Protein AF-A0A367AYN7-F1 (afdb_monomer)

Foldseek 3Di:
DVPLVVLLVLCVVQLVVLLVLLVVQLPVDPPDDVPDPVVVVVNVVVSVVSVVLSVLLVVLSVVLNVQSVCCVPVVDDRDPVSVVSSVVSNVSSVVSCVVRVPPPPPPPPPPPDPDDD

Solvent-accessible surface area (backbone atoms only — not comparable to full-atom values): 6838 Å² total; per-residue (Å²): 114,70,66,46,51,50,53,45,49,47,40,61,70,45,38,49,55,22,48,55,51,34,61,67,41,65,78,65,78,83,82,85,61,95,83,48,78,77,55,55,60,58,49,51,54,52,48,52,54,51,51,52,51,49,50,49,39,52,53,42,43,49,52,40,43,53,54,32,48,46,29,73,76,69,71,49,87,77,60,74,64,48,59,56,45,44,53,50,29,52,53,47,25,48,50,36,40,62,71,52,58,63,71,77,73,69,73,74,75,72,75,78,73,77,81,82,127

Mean predicted aligned error: 9.64 Å

Seque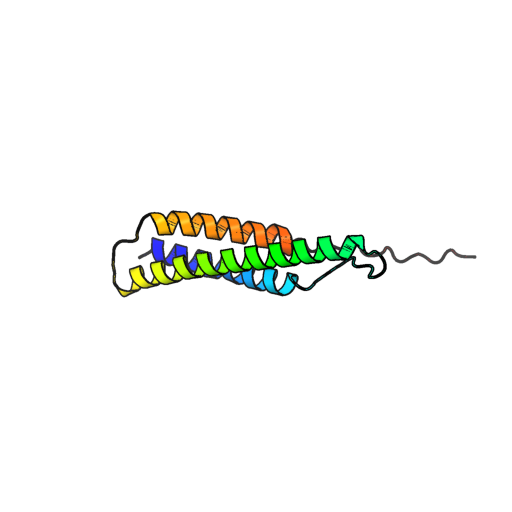nce (117 aa):
MLVPSLLVAGVVLLAIPAFVLGARGLFRHRGYSAAEPGDRASVVVIVVLRILLLLLLFVVSAVVLVSSIGVLVVDVEMHGMVYVLFALDLLVAALVLLTFGRRDRRPARRRASPARR

pLDDT: mean 80.35, std 14.22, range [48.72, 96.56]

Structure (mmCIF, N/CA/C/O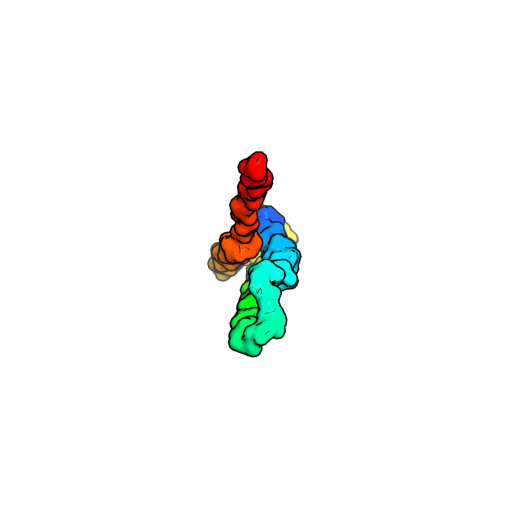 backbone):
data_AF-A0A367AYN7-F1
#
_entry.id   AF-A0A367AYN7-F1
#
loop_
_atom_site.group_PDB
_atom_site.id
_atom_site.type_symbol
_atom_site.label_atom_id
_atom_site.label_alt_id
_atom_site.label_comp_id
_atom_site.label_asym_id
_atom_site.label_entity_id
_atom_site.label_seq_id
_atom_site.pdbx_PDB_ins_code
_atom_site.Cartn_x
_atom_site.Cartn_y
_atom_site.Cartn_z
_atom_site.occupancy
_atom_site.B_iso_or_equiv
_atom_site.auth_seq_id
_atom_site.auth_comp_id
_atom_site.auth_asym_id
_atom_site.auth_atom_id
_atom_site.pdbx_PDB_model_num
ATOM 1 N N . MET A 1 1 ? -15.409 0.497 17.678 1.00 70.62 1 MET A N 1
ATOM 2 C CA . MET A 1 1 ? -15.624 -0.480 16.584 1.00 70.62 1 MET A CA 1
ATOM 3 C C . MET A 1 1 ? -15.533 0.126 15.181 1.00 70.62 1 MET A C 1
ATOM 5 O O . MET A 1 1 ? -14.662 -0.299 14.441 1.00 70.62 1 MET A O 1
ATOM 9 N N . LEU A 1 2 ? -16.343 1.131 14.806 1.00 85.44 2 LEU A N 1
ATOM 10 C CA . LEU A 1 2 ? -16.363 1.676 13.428 1.00 85.44 2 LEU A CA 1
ATOM 11 C C . LEU A 1 2 ? -14.999 2.154 12.900 1.00 85.44 2 LEU A C 1
ATOM 13 O O . LEU A 1 2 ? -14.627 1.833 11.777 1.00 85.44 2 LEU A O 1
ATOM 17 N N . VAL A 1 3 ? -14.250 2.912 13.705 1.00 86.62 3 VAL A N 1
ATOM 18 C CA . VAL A 1 3 ? -12.982 3.516 13.270 1.00 86.62 3 VAL A CA 1
ATOM 19 C C . VAL A 1 3 ? -11.912 2.458 12.941 1.00 86.62 3 VAL A C 1
ATOM 21 O O . VAL A 1 3 ? -11.441 2.463 11.805 1.00 86.62 3 VAL A O 1
ATOM 24 N N . PRO A 1 4 ? -11.575 1.495 13.825 1.00 83.44 4 PRO A N 1
ATOM 25 C CA . PRO A 1 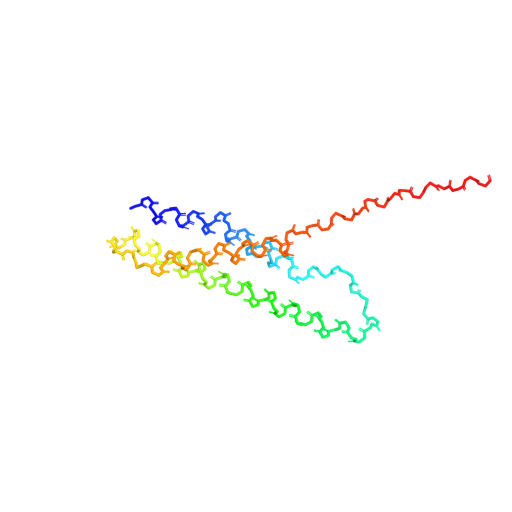4 ? -10.665 0.399 13.476 1.00 83.44 4 PRO A CA 1
ATOM 26 C C . PRO A 1 4 ? -11.103 -0.398 12.238 1.00 83.44 4 PRO A C 1
ATOM 28 O O . PRO A 1 4 ? -10.266 -0.750 11.411 1.00 83.44 4 PRO A O 1
ATOM 31 N N . SER A 1 5 ? -12.409 -0.635 12.058 1.00 87.31 5 SER A N 1
ATOM 32 C CA . SER A 1 5 ? -12.931 -1.314 10.863 1.00 87.31 5 SER A CA 1
ATOM 33 C C . SER A 1 5 ? -12.681 -0.520 9.576 1.00 87.31 5 SER A C 1
ATOM 35 O O . SER A 1 5 ? -12.349 -1.113 8.551 1.00 87.31 5 SER A O 1
ATOM 37 N N . LEU A 1 6 ? -12.794 0.813 9.620 1.00 90.56 6 LEU A N 1
ATOM 38 C CA . LEU A 1 6 ? -12.475 1.683 8.483 1.00 90.56 6 LEU A CA 1
ATOM 39 C C . LEU A 1 6 ? -10.980 1.680 8.153 1.00 90.56 6 LEU A C 1
ATOM 41 O O . LEU A 1 6 ? -10.629 1.665 6.975 1.00 90.56 6 LEU A O 1
ATOM 45 N N . LEU A 1 7 ? -10.106 1.652 9.164 1.00 90.25 7 LEU A N 1
ATOM 46 C CA . LEU A 1 7 ? -8.657 1.550 8.953 1.00 90.25 7 LEU A CA 1
ATOM 47 C C . LEU A 1 7 ? -8.303 0.235 8.249 1.00 90.25 7 LEU A C 1
ATOM 49 O O . LEU A 1 7 ? -7.611 0.243 7.231 1.00 90.25 7 LEU A O 1
ATOM 53 N N . VAL A 1 8 ? -8.855 -0.884 8.731 1.00 89.69 8 VAL A N 1
ATOM 54 C CA . VAL A 1 8 ? -8.703 -2.201 8.090 1.00 89.69 8 VAL A CA 1
ATOM 55 C C . VAL A 1 8 ? -9.210 -2.160 6.648 1.00 89.69 8 VAL A C 1
ATOM 57 O O . VAL A 1 8 ? -8.499 -2.584 5.737 1.00 89.69 8 VAL A O 1
ATOM 60 N N . ALA A 1 9 ? -10.408 -1.614 6.418 1.00 91.75 9 ALA A N 1
ATOM 61 C CA . ALA A 1 9 ? -10.971 -1.494 5.076 1.00 91.75 9 ALA A CA 1
ATOM 62 C C . ALA A 1 9 ? -10.084 -0.644 4.153 1.00 91.75 9 ALA A C 1
ATOM 64 O O . ALA A 1 9 ? -9.862 -1.028 3.008 1.00 91.75 9 ALA A O 1
ATOM 65 N N . GLY A 1 10 ? -9.528 0.465 4.646 1.00 89.25 10 GLY A N 1
ATOM 66 C CA . GLY A 1 10 ? -8.599 1.307 3.894 1.00 89.25 10 GLY A CA 1
ATOM 67 C C . GLY A 1 10 ? -7.352 0.544 3.448 1.00 89.25 10 GLY A C 1
ATOM 68 O O . GLY A 1 10 ? -7.026 0.550 2.261 1.00 89.25 10 GLY A O 1
ATOM 69 N N . VAL A 1 11 ? -6.705 -0.186 4.360 1.00 89.31 11 VAL A N 1
ATOM 70 C CA . VAL A 1 11 ? -5.526 -1.010 4.034 1.00 89.31 11 VAL A CA 1
ATOM 71 C C . VAL A 1 11 ? -5.889 -2.098 3.017 1.00 89.31 11 VAL A C 1
ATOM 73 O O . VAL A 1 11 ? -5.212 -2.264 2.000 1.00 89.31 11 VAL A O 1
ATOM 76 N N . VAL A 1 12 ? -6.993 -2.816 3.240 1.00 91.06 12 VAL A N 1
ATOM 77 C CA . VAL A 1 12 ? -7.410 -3.929 2.373 1.00 91.06 12 VAL A CA 1
ATOM 78 C C . VAL A 1 12 ? -7.807 -3.457 0.973 1.00 91.06 12 VAL A C 1
ATOM 80 O O . VAL A 1 12 ? -7.471 -4.115 -0.011 1.00 91.06 12 VAL A O 1
ATOM 83 N N . LEU A 1 13 ? -8.506 -2.326 0.860 1.00 91.88 13 LEU A N 1
ATOM 84 C CA . LEU A 1 13 ? -9.030 -1.827 -0.414 1.00 91.88 13 LEU A CA 1
ATOM 85 C C . LEU A 1 13 ? -8.033 -0.963 -1.194 1.00 91.88 13 LEU A C 1
ATOM 87 O O . LEU A 1 13 ? -8.162 -0.865 -2.414 1.00 91.88 13 LEU A O 1
ATOM 91 N N . LEU A 1 14 ? -7.057 -0.335 -0.533 1.00 88.38 14 LEU A N 1
ATOM 92 C CA . LEU A 1 14 ? -6.102 0.573 -1.184 1.00 88.38 14 LEU A CA 1
ATOM 93 C C . LEU A 1 14 ? -4.677 0.030 -1.147 1.00 88.38 14 LEU A C 1
ATOM 95 O O . LEU A 1 14 ? -4.068 -0.149 -2.206 1.00 88.38 14 LEU A O 1
ATOM 99 N N . ALA A 1 15 ? -4.151 -0.262 0.041 1.00 86.38 15 ALA A N 1
ATOM 100 C CA . ALA A 1 15 ? -2.748 -0.626 0.201 1.00 86.38 15 ALA A CA 1
ATOM 101 C C . ALA A 1 15 ? -2.428 -2.001 -0.402 1.00 86.38 15 ALA A C 1
ATOM 103 O O . ALA A 1 15 ? -1.449 -2.128 -1.141 1.00 86.38 15 ALA A O 1
ATOM 104 N N . ILE A 1 16 ? -3.286 -3.010 -0.196 1.00 87.81 16 ILE A N 1
ATOM 105 C CA . ILE A 1 16 ? -3.077 -4.345 -0.783 1.00 87.81 16 ILE A CA 1
ATOM 106 C C . ILE A 1 16 ? -3.092 -4.288 -2.325 1.00 87.81 16 ILE A C 1
ATOM 108 O O . ILE A 1 16 ? -2.130 -4.760 -2.943 1.00 87.81 16 ILE A O 1
ATOM 112 N N . PRO A 1 17 ? -4.099 -3.690 -2.998 1.00 87.81 17 PRO A N 1
ATOM 113 C CA . PRO A 1 17 ? -4.069 -3.550 -4.452 1.00 87.81 17 PRO A CA 1
ATOM 114 C C . PRO A 1 17 ? -2.880 -2.730 -4.954 1.00 87.81 17 PRO A C 1
ATOM 116 O O . PRO A 1 17 ? -2.280 -3.104 -5.966 1.00 87.81 17 PRO A O 1
ATOM 119 N N . ALA A 1 18 ? -2.509 -1.652 -4.255 1.00 87.31 18 ALA A N 1
ATOM 120 C CA . ALA A 1 18 ? -1.332 -0.855 -4.591 1.00 87.31 18 ALA A CA 1
ATOM 121 C C . ALA A 1 18 ? -0.055 -1.704 -4.545 1.00 87.31 18 ALA A C 1
ATOM 123 O O . ALA A 1 18 ? 0.709 -1.710 -5.512 1.00 87.31 18 ALA A O 1
ATOM 124 N N . PHE A 1 19 ? 0.132 -2.490 -3.484 1.0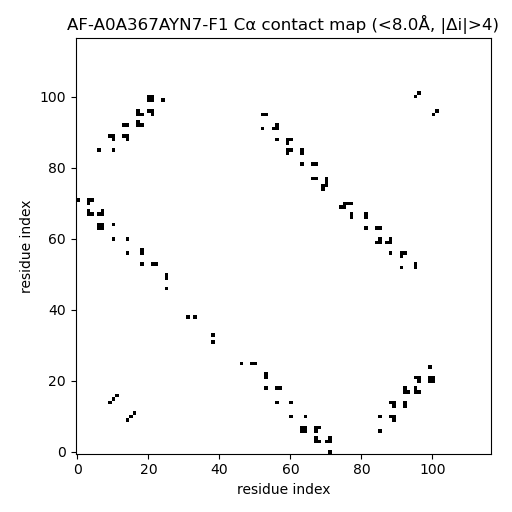0 85.50 19 PHE A N 1
ATOM 125 C CA . PHE A 1 19 ? 1.269 -3.392 -3.334 1.00 85.50 19 PHE A CA 1
ATOM 126 C C . PHE A 1 19 ? 1.320 -4.440 -4.455 1.00 85.50 19 PHE A C 1
ATOM 128 O O . PHE A 1 19 ? 2.353 -4.600 -5.106 1.00 85.50 19 PHE A O 1
ATOM 135 N N . VAL A 1 20 ? 0.195 -5.099 -4.760 1.00 87.75 20 VAL A N 1
ATOM 136 C CA . VAL A 1 20 ? 0.116 -6.104 -5.838 1.00 87.75 20 VAL A CA 1
ATOM 137 C C . VAL A 1 20 ? 0.426 -5.488 -7.208 1.00 87.75 20 VAL A C 1
ATOM 139 O O . VAL A 1 20 ? 1.156 -6.082 -8.011 1.00 87.75 20 VAL A O 1
ATOM 142 N N . LEU A 1 21 ? -0.114 -4.301 -7.500 1.00 85.38 21 LEU A N 1
ATOM 143 C CA . LEU A 1 21 ? 0.141 -3.593 -8.757 1.00 85.38 21 LEU A CA 1
ATOM 144 C C . LEU A 1 21 ? 1.596 -3.127 -8.865 1.00 85.38 21 LEU A C 1
ATOM 146 O O . LEU A 1 21 ? 2.207 -3.304 -9.923 1.00 85.38 21 LEU A O 1
ATOM 150 N N . GLY A 1 22 ? 2.159 -2.585 -7.787 1.00 83.88 22 GLY A N 1
ATOM 151 C CA . GLY A 1 22 ? 3.550 -2.150 -7.729 1.00 83.88 22 GLY A CA 1
ATOM 152 C C . GLY A 1 22 ? 4.534 -3.313 -7.869 1.00 83.88 22 GLY A C 1
ATOM 153 O O . GLY A 1 22 ? 5.439 -3.247 -8.702 1.00 83.88 22 GLY A O 1
ATOM 154 N N . ALA A 1 23 ? 4.296 -4.431 -7.178 1.00 84.44 23 ALA A N 1
ATOM 155 C CA . ALA A 1 23 ? 5.107 -5.645 -7.295 1.00 84.44 23 ALA A CA 1
ATOM 156 C C . ALA A 1 23 ? 5.078 -6.220 -8.724 1.00 84.44 23 ALA A C 1
ATOM 158 O O . ALA A 1 23 ? 6.117 -6.558 -9.293 1.00 84.44 23 ALA A O 1
ATOM 159 N N . ARG A 1 24 ? 3.901 -6.251 -9.368 1.00 82.75 24 ARG A N 1
ATOM 160 C CA . ARG A 1 24 ? 3.767 -6.655 -10.783 1.00 82.75 24 ARG A CA 1
ATOM 161 C C . ARG A 1 24 ? 4.432 -5.678 -11.758 1.00 82.75 24 ARG A C 1
ATOM 163 O O . ARG A 1 24 ? 4.821 -6.079 -12.858 1.00 82.75 24 ARG A O 1
ATOM 170 N N . GLY A 1 25 ? 4.513 -4.400 -11.397 1.00 74.62 25 GLY A N 1
ATOM 171 C CA . GLY A 1 25 ? 5.161 -3.348 -12.178 1.00 74.62 25 GLY A CA 1
ATOM 172 C C . GLY A 1 25 ? 6.680 -3.292 -12.004 1.00 74.62 25 GLY A C 1
ATOM 173 O O . GLY A 1 25 ? 7.353 -2.702 -12.849 1.00 74.62 25 GLY A O 1
ATOM 174 N N . LEU A 1 26 ? 7.224 -3.933 -10.963 1.00 74.62 26 LEU A N 1
ATOM 175 C CA . LEU A 1 26 ? 8.639 -3.866 -10.598 1.00 74.62 26 LEU A CA 1
ATOM 176 C C . LEU A 1 26 ? 9.565 -4.335 -11.728 1.00 74.62 26 LEU A C 1
ATOM 178 O O . LEU A 1 26 ? 10.541 -3.662 -12.043 1.00 74.62 26 LEU A O 1
ATOM 182 N N . PHE A 1 27 ? 9.211 -5.436 -12.392 1.00 66.44 27 PHE A N 1
ATOM 183 C CA . PHE A 1 27 ? 10.018 -6.029 -13.465 1.00 66.44 27 PHE A CA 1
ATOM 184 C C . PHE A 1 27 ? 9.646 -5.539 -14.866 1.00 66.44 27 PHE A C 1
ATOM 186 O O . PHE A 1 27 ? 10.324 -5.871 -15.839 1.00 66.44 27 PHE A O 1
ATOM 193 N N . ARG A 1 28 ? 8.586 -4.735 -15.005 1.00 64.44 28 ARG A N 1
ATOM 194 C CA . ARG A 1 28 ? 8.072 -4.310 -16.310 1.00 64.44 28 ARG A CA 1
ATOM 195 C C . ARG A 1 28 ? 8.886 -3.117 -16.835 1.00 64.44 28 ARG A C 1
ATOM 197 O O . ARG A 1 28 ? 8.439 -1.975 -16.804 1.00 64.44 28 ARG A O 1
ATOM 204 N N . HIS A 1 29 ? 10.095 -3.395 -17.314 1.00 59.72 29 HIS A N 1
ATOM 205 C CA . HIS A 1 29 ? 11.011 -2.406 -17.883 1.00 59.72 29 HIS A CA 1
ATOM 206 C C . HIS A 1 29 ? 10.636 -2.140 -19.349 1.00 59.72 29 HIS A C 1
ATOM 208 O O . HIS A 1 29 ? 10.883 -2.962 -20.230 1.00 59.72 29 HIS A O 1
ATOM 214 N N . ARG A 1 30 ? 9.980 -1.005 -19.624 1.00 54.91 30 ARG A N 1
ATOM 215 C CA . ARG A 1 30 ? 9.707 -0.523 -20.990 1.00 54.91 30 ARG A CA 1
ATOM 216 C C . ARG A 1 30 ? 10.753 0.529 -21.359 1.00 54.91 30 ARG A C 1
ATOM 218 O O . ARG A 1 30 ? 10.769 1.578 -20.735 1.00 54.91 30 ARG A O 1
ATOM 225 N N . GLY A 1 31 ? 11.561 0.254 -22.386 1.00 52.62 31 GLY A N 1
ATOM 226 C CA . GLY A 1 31 ? 12.495 1.223 -22.986 1.00 52.62 31 GLY A CA 1
ATOM 227 C C . GLY A 1 31 ? 13.979 0.852 -22.925 1.00 52.62 31 GLY A C 1
ATOM 228 O O . GLY A 1 31 ? 14.770 1.535 -23.556 1.00 52.62 31 GLY A O 1
ATOM 229 N N . TYR A 1 32 ? 14.346 -0.232 -22.233 1.00 52.09 32 TYR A N 1
ATOM 230 C CA . TYR A 1 32 ? 15.739 -0.661 -22.091 1.00 52.09 32 TYR A CA 1
ATOM 231 C C . TYR A 1 32 ? 16.356 -1.043 -23.442 1.00 52.09 32 TYR A C 1
ATOM 233 O O . TYR A 1 32 ? 15.903 -1.991 -24.091 1.00 52.09 32 TYR A O 1
ATOM 241 N N . SER A 1 33 ? 17.404 -0.325 -23.839 1.00 48.72 33 SER A N 1
ATOM 242 C CA . SER A 1 33 ? 18.330 -0.752 -24.881 1.00 48.72 33 SER A CA 1
ATOM 243 C C . SER A 1 33 ? 19.607 -1.194 -24.176 1.00 48.72 33 SER A C 1
ATOM 245 O O . SER A 1 33 ? 20.340 -0.376 -23.633 1.00 48.72 33 SER A O 1
ATOM 247 N N . ALA A 1 34 ? 19.889 -2.498 -24.166 1.00 53.12 34 ALA A N 1
ATOM 248 C CA . ALA A 1 34 ? 21.045 -3.089 -23.475 1.00 53.12 34 ALA A CA 1
ATOM 249 C C . ALA A 1 34 ? 22.424 -2.586 -23.972 1.00 53.12 34 ALA A C 1
ATOM 251 O O . ALA A 1 34 ? 23.458 -3.025 -23.463 1.00 53.12 34 ALA A O 1
ATOM 252 N N . ALA A 1 35 ? 22.429 -1.703 -24.975 1.00 55.56 35 ALA A N 1
ATOM 253 C CA . ALA A 1 35 ? 23.593 -1.172 -25.664 1.00 55.56 35 ALA A CA 1
ATOM 254 C C . ALA A 1 35 ? 24.272 0.014 -24.950 1.00 55.56 35 ALA A C 1
ATOM 256 O O . ALA A 1 35 ? 25.444 0.255 -25.218 1.00 55.56 35 ALA A O 1
ATOM 257 N N . GLU A 1 36 ? 23.602 0.727 -24.032 1.00 57.50 36 GLU A N 1
ATOM 258 C CA . GLU A 1 36 ? 24.173 1.910 -23.361 1.00 57.50 36 GLU A CA 1
ATOM 259 C C . GLU A 1 36 ? 24.579 1.623 -21.896 1.00 57.50 36 GLU A C 1
ATOM 261 O O . GLU A 1 36 ? 23.727 1.347 -21.047 1.00 57.50 36 GLU A O 1
ATOM 266 N N . PRO A 1 37 ? 25.882 1.693 -21.545 1.00 56.59 37 PRO A N 1
ATOM 267 C CA . PRO A 1 37 ? 26.378 1.405 -20.193 1.00 56.59 37 PRO A CA 1
ATOM 268 C C . PRO A 1 37 ? 25.816 2.328 -19.101 1.00 56.59 37 PRO A C 1
ATOM 270 O O . PRO A 1 37 ? 25.605 1.879 -17.974 1.00 56.59 37 PRO A O 1
ATOM 273 N N . GLY A 1 38 ? 25.534 3.594 -19.437 1.00 59.34 38 GLY A N 1
ATOM 274 C CA . GLY A 1 38 ? 24.955 4.581 -18.514 1.00 59.34 38 GLY A CA 1
ATOM 275 C C . GLY A 1 38 ? 23.530 4.249 -18.058 1.00 59.34 38 GLY A C 1
ATOM 276 O O . GLY A 1 38 ? 23.091 4.718 -17.010 1.00 59.34 38 GLY A O 1
ATOM 277 N N . ASP A 1 39 ? 22.826 3.381 -18.787 1.00 66.31 39 ASP A N 1
ATOM 278 C CA . ASP A 1 39 ? 21.432 3.034 -18.504 1.00 66.31 39 ASP A CA 1
ATOM 279 C C . ASP A 1 39 ? 21.312 1.988 -17.372 1.00 66.31 39 ASP A C 1
ATOM 281 O O . ASP A 1 39 ? 20.305 1.905 -16.669 1.00 66.31 39 ASP A O 1
ATOM 285 N N . ARG A 1 40 ? 22.378 1.213 -17.104 1.00 71.75 40 ARG A N 1
ATOM 286 C CA . ARG A 1 40 ? 22.360 0.135 -16.091 1.00 71.75 40 ARG A CA 1
ATOM 287 C C . ARG A 1 40 ? 22.277 0.659 -14.658 1.00 71.75 40 ARG A C 1
ATOM 289 O O . ARG A 1 40 ? 21.503 0.126 -13.867 1.00 71.75 40 ARG A O 1
ATOM 296 N N . ALA A 1 41 ? 23.054 1.691 -14.325 1.00 78.69 41 ALA A N 1
ATOM 297 C CA . ALA A 1 41 ? 23.051 2.279 -12.984 1.00 78.69 41 ALA A CA 1
ATOM 298 C C . ALA A 1 41 ? 21.690 2.918 -12.667 1.00 78.69 41 ALA A C 1
ATOM 300 O O . ALA A 1 41 ? 21.123 2.669 -11.605 1.00 78.69 41 ALA A O 1
ATOM 301 N N . SER A 1 42 ? 21.124 3.652 -13.627 1.00 73.69 42 SER A N 1
ATOM 302 C CA . SER A 1 42 ? 19.789 4.250 -13.531 1.00 73.69 42 SER A CA 1
ATOM 303 C C . SER A 1 42 ? 18.709 3.198 -13.276 1.00 73.69 42 SER A C 1
ATOM 305 O O . SER A 1 42 ? 17.865 3.375 -12.396 1.00 73.69 42 SER A O 1
ATOM 307 N N . VAL A 1 43 ? 18.767 2.062 -13.978 1.00 76.88 43 VAL A N 1
ATOM 308 C CA . VAL A 1 43 ? 17.841 0.942 -13.757 1.00 76.88 43 VAL A CA 1
ATOM 309 C C . VAL A 1 43 ? 17.984 0.364 -12.352 1.00 76.88 43 VAL A C 1
ATOM 311 O O . VAL A 1 43 ? 16.973 0.197 -11.670 1.00 76.88 43 VAL A O 1
ATOM 314 N N . VAL A 1 44 ? 19.210 0.097 -11.888 1.00 83.38 44 VAL A N 1
ATOM 315 C CA . VAL A 1 44 ? 19.438 -0.425 -10.530 1.00 83.38 44 VAL A CA 1
ATOM 316 C C . VAL A 1 44 ? 18.872 0.534 -9.487 1.00 83.38 44 VAL A C 1
ATOM 318 O O . VAL A 1 44 ? 18.122 0.101 -8.617 1.00 83.38 44 VAL A O 1
ATOM 321 N N . VAL A 1 45 ? 19.149 1.834 -9.608 1.00 84.25 45 VAL A N 1
ATOM 322 C CA . VAL A 1 45 ? 18.632 2.853 -8.681 1.00 84.25 45 VAL A CA 1
ATOM 323 C C . VAL A 1 45 ? 17.102 2.869 -8.675 1.00 84.25 45 VAL A C 1
ATOM 325 O O . VAL A 1 45 ? 16.497 2.853 -7.603 1.00 84.25 45 VAL A O 1
ATOM 328 N N . ILE A 1 46 ? 16.459 2.834 -9.846 1.00 82.94 46 ILE A N 1
ATOM 329 C CA . ILE A 1 46 ? 14.992 2.817 -9.950 1.00 82.94 46 ILE A CA 1
ATOM 330 C C . ILE A 1 46 ? 14.409 1.551 -9.318 1.00 82.94 46 ILE A C 1
ATOM 332 O O . ILE A 1 46 ? 13.424 1.632 -8.582 1.00 82.94 46 ILE A O 1
ATOM 336 N N . VAL A 1 47 ? 14.987 0.381 -9.591 1.00 84.62 47 VAL A N 1
ATOM 337 C CA . VAL A 1 47 ? 14.507 -0.895 -9.044 1.00 84.62 47 VAL A CA 1
ATOM 338 C C . VAL A 1 47 ? 14.682 -0.933 -7.531 1.00 84.62 47 VAL A C 1
ATOM 340 O O . VAL A 1 47 ? 13.733 -1.276 -6.829 1.00 84.62 47 VAL A O 1
ATOM 343 N N . VAL A 1 48 ? 15.846 -0.528 -7.020 1.00 88.38 48 VAL A N 1
ATOM 344 C CA . VAL A 1 48 ? 16.120 -0.466 -5.578 1.00 88.38 48 VAL A CA 1
ATOM 345 C C . VAL A 1 48 ? 15.150 0.489 -4.890 1.00 88.38 48 VAL A C 1
ATOM 347 O O . VAL A 1 48 ? 14.523 0.104 -3.905 1.00 88.38 48 VAL A O 1
ATOM 350 N N . LEU A 1 49 ? 14.948 1.693 -5.434 1.00 87.06 49 LEU A N 1
ATOM 351 C CA . LEU A 1 49 ? 14.009 2.665 -4.870 1.00 87.06 49 LEU A CA 1
ATOM 352 C C . LEU A 1 49 ? 12.571 2.129 -4.865 1.00 87.06 49 LEU A C 1
ATOM 354 O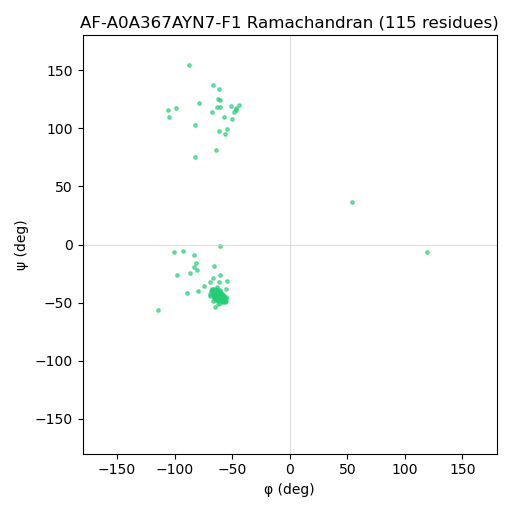 O . LEU A 1 49 ? 11.846 2.295 -3.887 1.00 87.06 49 LEU A O 1
ATOM 358 N N . ARG A 1 50 ? 12.161 1.438 -5.934 1.00 88.62 50 ARG A N 1
ATOM 359 C CA . ARG A 1 50 ? 10.844 0.792 -6.033 1.00 88.62 50 ARG A CA 1
ATOM 360 C C . ARG A 1 50 ? 10.669 -0.340 -5.023 1.00 88.62 50 ARG A C 1
ATOM 362 O O . ARG A 1 50 ? 9.603 -0.432 -4.422 1.00 88.62 50 ARG A O 1
ATOM 369 N N . ILE A 1 51 ? 11.687 -1.179 -4.829 1.00 90.25 51 ILE A N 1
ATOM 370 C CA . ILE A 1 51 ? 11.678 -2.234 -3.803 1.00 90.25 51 ILE A CA 1
ATOM 371 C C . ILE A 1 51 ? 11.549 -1.603 -2.421 1.00 90.25 51 ILE A C 1
ATOM 373 O O . ILE A 1 51 ? 10.695 -2.023 -1.646 1.00 90.25 51 ILE A O 1
ATOM 377 N N . LEU A 1 52 ? 12.351 -0.576 -2.132 1.00 92.94 52 LEU A N 1
ATOM 378 C CA . LEU A 1 52 ? 12.333 0.112 -0.845 1.00 92.94 52 LEU A CA 1
ATOM 379 C C . LEU A 1 52 ? 10.957 0.726 -0.558 1.00 92.94 52 LEU A C 1
ATOM 381 O O . LEU A 1 52 ? 10.441 0.588 0.547 1.00 92.94 52 LEU A O 1
ATOM 385 N N . LEU A 1 53 ? 10.332 1.338 -1.567 1.00 91.00 53 LEU A N 1
ATOM 386 C CA . LEU A 1 53 ? 8.987 1.899 -1.458 1.00 91.00 53 LEU A CA 1
ATOM 387 C C . LEU A 1 53 ? 7.930 0.822 -1.162 1.00 91.00 53 LEU A C 1
ATOM 389 O O . LEU A 1 53 ? 7.069 1.017 -0.307 1.00 91.00 53 LEU A O 1
ATOM 393 N N . LEU A 1 54 ? 7.996 -0.320 -1.854 1.00 90.81 54 LEU A N 1
ATOM 394 C CA . LEU A 1 54 ? 7.077 -1.439 -1.624 1.00 90.81 54 LEU A CA 1
ATOM 395 C C . LEU A 1 54 ? 7.287 -2.074 -0.249 1.00 90.81 54 LEU A C 1
ATOM 397 O O . LEU A 1 54 ? 6.310 -2.438 0.402 1.00 90.81 54 LEU A O 1
ATOM 401 N N . LEU A 1 55 ? 8.537 -2.180 0.203 1.00 94.94 55 LEU A N 1
ATOM 402 C CA . LEU A 1 55 ? 8.868 -2.669 1.537 1.00 94.94 55 LEU A CA 1
ATOM 403 C C . LEU A 1 55 ? 8.308 -1.730 2.611 1.00 94.94 55 LEU A C 1
ATOM 405 O O . LEU A 1 55 ? 7.682 -2.198 3.558 1.00 94.94 55 LEU A O 1
ATOM 409 N N . LEU A 1 56 ? 8.483 -0.417 2.436 1.00 93.44 56 LEU A N 1
ATOM 410 C CA . LEU A 1 56 ? 7.922 0.591 3.332 1.00 93.44 56 LEU A CA 1
ATOM 411 C C . LEU A 1 56 ? 6.396 0.470 3.411 1.00 93.44 56 LEU A C 1
ATOM 413 O O . LEU A 1 56 ? 5.861 0.391 4.514 1.00 93.44 56 LEU A O 1
ATOM 417 N N . LEU A 1 57 ? 5.715 0.395 2.260 1.00 93.06 57 LEU A N 1
ATOM 418 C CA . LEU A 1 57 ? 4.264 0.196 2.204 1.00 93.06 57 LEU A CA 1
ATOM 419 C C . LEU A 1 57 ? 3.852 -1.063 2.973 1.00 93.06 57 LEU A C 1
ATOM 421 O O . LEU A 1 57 ? 2.969 -1.013 3.818 1.00 93.06 57 LEU A O 1
ATOM 425 N N . PHE A 1 58 ? 4.527 -2.185 2.717 1.00 95.12 58 PHE A N 1
ATOM 426 C CA . PHE A 1 58 ? 4.221 -3.455 3.366 1.00 95.12 58 PHE A CA 1
ATOM 427 C C . PHE A 1 58 ? 4.362 -3.384 4.890 1.00 95.12 58 PHE A C 1
ATOM 429 O O . PHE A 1 58 ? 3.466 -3.823 5.608 1.00 95.12 58 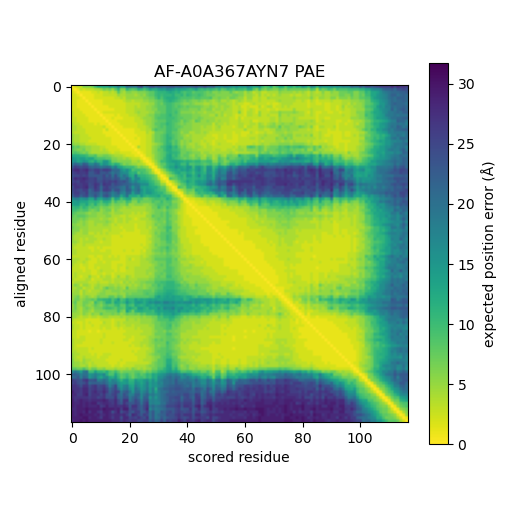PHE A O 1
ATOM 436 N N . VAL A 1 59 ? 5.466 -2.819 5.386 1.00 96.56 59 VAL A N 1
ATOM 437 C CA . VAL A 1 59 ? 5.728 -2.714 6.827 1.00 96.56 59 VAL A CA 1
ATOM 438 C C . VAL A 1 59 ? 4.693 -1.820 7.504 1.00 96.56 59 VAL A C 1
ATOM 440 O O . VAL A 1 59 ? 4.119 -2.221 8.516 1.00 96.56 59 VAL A O 1
ATOM 443 N N . VAL A 1 60 ? 4.418 -0.637 6.948 1.00 93.56 60 VAL A N 1
ATOM 444 C CA . VAL A 1 60 ? 3.449 0.297 7.540 1.00 93.56 60 VAL A CA 1
ATOM 445 C C . VAL A 1 60 ? 2.041 -0.304 7.519 1.00 93.56 60 VAL A C 1
ATOM 447 O O . VAL A 1 60 ? 1.388 -0.337 8.565 1.00 93.56 60 VAL A O 1
ATOM 450 N N . SER A 1 61 ? 1.610 -0.873 6.388 1.00 91.56 61 SER A N 1
ATOM 451 C CA . SER A 1 61 ? 0.331 -1.582 6.269 1.00 91.56 61 SER A CA 1
ATOM 452 C C . SER A 1 61 ? 0.199 -2.706 7.296 1.00 91.56 61 SER A C 1
ATOM 454 O O . SER A 1 61 ? -0.839 -2.826 7.945 1.00 91.56 61 SER A O 1
ATOM 456 N N . ALA A 1 62 ? 1.242 -3.524 7.474 1.00 93.94 62 ALA A N 1
ATOM 457 C CA . ALA A 1 62 ? 1.225 -4.631 8.426 1.00 93.94 62 ALA A CA 1
ATOM 458 C C . ALA A 1 62 ? 1.069 -4.135 9.869 1.00 93.94 62 ALA A C 1
ATOM 460 O O . ALA A 1 62 ? 0.240 -4.668 10.606 1.00 93.94 62 ALA A O 1
ATOM 461 N N . VAL A 1 63 ? 1.807 -3.090 10.258 1.00 94.25 63 VAL A N 1
ATOM 462 C CA . VAL A 1 63 ? 1.696 -2.489 11.596 1.00 94.25 63 VAL A CA 1
ATOM 463 C C . VAL A 1 63 ? 0.285 -1.953 11.829 1.00 94.25 63 VAL A C 1
ATOM 465 O O . VAL A 1 63 ? -0.339 -2.305 12.828 1.00 94.25 63 VAL A O 1
ATOM 468 N N . VAL A 1 64 ? -0.256 -1.163 10.895 1.00 93.19 64 VAL A N 1
ATOM 469 C CA . VAL A 1 64 ? -1.610 -0.601 11.021 1.00 93.19 64 VAL A CA 1
ATOM 470 C C . VAL A 1 64 ? -2.661 -1.705 11.115 1.00 93.19 64 VAL A C 1
ATOM 472 O O . VAL A 1 64 ? -3.569 -1.618 11.947 1.00 93.19 64 VAL A O 1
ATOM 475 N N . LEU A 1 65 ? -2.538 -2.754 10.299 1.00 91.00 65 LEU A N 1
ATOM 476 C CA . LEU A 1 65 ? -3.488 -3.860 10.273 1.00 91.00 65 LEU A CA 1
ATOM 477 C C . LEU A 1 65 ? -3.446 -4.663 11.577 1.00 91.00 65 LEU A C 1
ATOM 479 O O . LEU A 1 65 ? -4.492 -4.882 12.184 1.00 91.00 65 LEU A O 1
ATOM 483 N N . VAL A 1 66 ? -2.255 -5.048 12.042 1.00 92.94 66 VAL A N 1
ATOM 484 C CA . VAL A 1 66 ? -2.085 -5.795 13.298 1.00 92.94 66 VAL A CA 1
ATOM 485 C C . VAL A 1 66 ? -2.563 -4.969 14.488 1.00 92.94 66 VAL A C 1
ATOM 487 O O . VAL A 1 66 ? -3.301 -5.492 15.320 1.00 92.94 66 VAL A O 1
ATOM 490 N N . SER A 1 67 ? -2.226 -3.677 14.555 1.00 90.69 67 SER A N 1
ATOM 491 C CA . SER A 1 67 ? -2.720 -2.795 15.619 1.00 90.69 67 SER A CA 1
ATOM 492 C C . SER A 1 67 ? -4.241 -2.644 15.582 1.00 90.69 67 SER A C 1
ATOM 494 O O . SER A 1 67 ? -4.885 -2.712 16.626 1.00 90.69 67 SER A O 1
ATOM 496 N N . SER A 1 68 ? -4.833 -2.485 14.396 1.00 88.19 68 SER A N 1
ATOM 497 C CA . SER A 1 68 ? -6.288 -2.342 14.257 1.00 88.19 68 SER A CA 1
ATOM 498 C C . SER A 1 68 ? -7.033 -3.628 14.608 1.00 88.19 68 SER A C 1
ATOM 500 O O . SER A 1 68 ? -8.059 -3.572 15.282 1.00 88.19 68 SER A O 1
ATOM 502 N N . ILE A 1 69 ? -6.504 -4.787 14.209 1.00 90.06 69 ILE A N 1
ATOM 503 C CA . ILE A 1 69 ? -7.048 -6.095 14.592 1.00 90.06 69 ILE A CA 1
ATOM 504 C C . ILE A 1 69 ? -6.892 -6.315 16.099 1.00 90.06 69 ILE A C 1
ATOM 506 O O . ILE A 1 69 ? -7.840 -6.754 16.739 1.00 90.06 69 ILE A O 1
ATOM 510 N N . GLY A 1 70 ? -5.742 -5.968 16.681 1.00 88.19 70 GLY A N 1
ATOM 511 C CA . GLY A 1 70 ? -5.513 -6.069 18.124 1.00 88.19 70 GLY A CA 1
ATOM 512 C C . GLY A 1 70 ? -6.535 -5.267 18.928 1.00 88.19 70 GLY A C 1
ATOM 513 O O . GLY A 1 70 ? -7.118 -5.796 19.869 1.00 88.19 70 GLY A O 1
ATOM 514 N N . VAL A 1 71 ? -6.832 -4.037 18.500 1.00 89.31 71 VAL A N 1
ATOM 515 C CA . VAL A 1 71 ? -7.899 -3.212 19.090 1.00 89.31 71 VAL A CA 1
ATOM 516 C C . VAL A 1 71 ? -9.271 -3.875 18.937 1.00 89.31 71 VAL A C 1
ATOM 518 O O . VAL A 1 71 ? -10.041 -3.878 19.883 1.00 89.31 71 VAL A O 1
ATOM 521 N N . LEU A 1 72 ? -9.586 -4.472 17.784 1.00 87.75 72 LEU A N 1
ATOM 522 C CA . LEU A 1 72 ? -10.880 -5.138 17.573 1.00 87.75 72 LEU A CA 1
ATOM 523 C C . LEU A 1 72 ? -11.055 -6.425 18.394 1.00 87.75 72 LEU A C 1
ATOM 525 O O . LEU A 1 72 ? -12.181 -6.761 18.747 1.00 87.75 72 LEU A O 1
ATOM 529 N N . VAL A 1 73 ? -9.971 -7.161 18.651 1.00 90.88 73 VAL A N 1
ATOM 530 C CA . VAL A 1 73 ? -10.013 -8.458 19.349 1.00 90.88 73 VAL A CA 1
ATOM 531 C C . VAL A 1 73 ? -9.893 -8.294 20.862 1.00 90.88 73 VAL A C 1
ATOM 533 O O . VAL A 1 73 ? -10.576 -8.991 21.605 1.00 90.88 73 VAL A O 1
ATOM 536 N N . VAL A 1 74 ? -9.004 -7.408 21.314 1.00 89.88 74 VAL A N 1
ATOM 537 C CA . VAL A 1 74 ? -8.654 -7.240 22.737 1.00 89.88 74 VAL A CA 1
ATOM 538 C C . VAL A 1 74 ? -9.364 -6.026 23.357 1.00 89.88 74 VAL A C 1
ATOM 540 O O . VAL A 1 74 ? -9.298 -5.833 24.564 1.00 89.88 74 VAL A O 1
ATOM 543 N N . ASP A 1 75 ? -10.061 -5.223 22.546 1.00 83.19 75 ASP A N 1
ATOM 544 C CA . ASP A 1 75 ? -10.836 -4.038 22.952 1.00 83.19 75 ASP A CA 1
ATOM 545 C C . ASP A 1 75 ? -10.021 -3.007 23.758 1.00 83.19 75 ASP A C 1
ATOM 547 O O . ASP A 1 75 ? -10.494 -2.368 24.695 1.00 83.19 75 ASP A O 1
ATOM 551 N N . VAL A 1 76 ? -8.747 -2.857 23.384 1.00 85.19 76 VAL A N 1
ATOM 552 C CA . VAL A 1 76 ? -7.820 -1.875 23.965 1.00 85.19 76 VAL A CA 1
ATOM 553 C C . VAL A 1 76 ? -7.908 -0.529 23.252 1.00 85.19 76 VAL A C 1
ATOM 555 O O . VAL A 1 76 ? -8.233 -0.454 22.066 1.00 85.19 76 VAL A O 1
ATOM 558 N N . GLU A 1 77 ? -7.559 0.553 23.950 1.00 84.69 77 GLU A N 1
ATOM 559 C CA . GLU A 1 77 ? -7.507 1.880 23.335 1.00 84.69 77 GLU A CA 1
ATOM 560 C C . GLU A 1 77 ? -6.476 1.945 22.201 1.00 84.69 77 GLU A C 1
ATOM 562 O O . GLU A 1 77 ? -5.330 1.502 22.314 1.00 84.69 77 GLU A O 1
ATOM 567 N N . MET A 1 78 ? -6.892 2.534 21.080 1.00 82.75 78 MET A N 1
ATOM 568 C CA . MET A 1 78 ? -6.044 2.675 19.905 1.00 82.75 78 MET A CA 1
ATOM 569 C C . MET A 1 78 ? -5.069 3.836 20.088 1.00 82.75 78 MET A C 1
ATOM 571 O O . MET A 1 78 ? -5.471 4.989 20.247 1.00 82.75 78 MET A O 1
ATOM 575 N N . HIS A 1 79 ? -3.773 3.542 20.005 1.00 90.19 79 HIS A N 1
ATOM 576 C CA . HIS A 1 79 ? -2.751 4.568 20.141 1.00 90.19 79 HIS A CA 1
ATOM 577 C C . HIS A 1 79 ? -2.798 5.569 18.975 1.00 90.19 79 HIS A C 1
ATOM 579 O O . HIS A 1 79 ? -2.894 5.176 17.811 1.00 90.19 79 HIS A O 1
ATOM 585 N N . GLY A 1 80 ? -2.668 6.867 19.274 1.00 90.12 80 GLY A N 1
ATOM 586 C CA . GLY A 1 80 ? -2.787 7.947 18.285 1.00 90.12 80 GLY A CA 1
ATOM 587 C C . GLY A 1 80 ? -1.851 7.804 17.075 1.00 90.12 80 GLY A C 1
ATOM 588 O O . GLY A 1 80 ? -2.215 8.154 15.953 1.00 90.12 80 GLY A O 1
ATOM 589 N N . MET A 1 81 ? -0.675 7.204 17.278 1.00 91.81 81 MET A N 1
ATOM 590 C CA . MET A 1 81 ? 0.296 6.926 16.215 1.00 91.81 81 MET A CA 1
ATOM 591 C C . MET A 1 81 ? -0.244 6.013 15.109 1.00 91.81 81 MET A C 1
ATOM 593 O O . MET A 1 81 ? 0.205 6.127 13.971 1.00 91.81 81 MET A O 1
ATOM 597 N N . VAL A 1 82 ? -1.225 5.151 15.394 1.00 91.25 82 VAL A N 1
ATOM 598 C CA . VAL A 1 82 ? -1.827 4.264 14.384 1.00 91.25 82 VAL A CA 1
ATOM 599 C C . VAL A 1 82 ? -2.525 5.079 13.293 1.00 91.25 82 VAL A C 1
ATOM 601 O O . VAL A 1 82 ? -2.417 4.741 12.117 1.00 91.25 82 VAL A O 1
ATOM 604 N N . TYR A 1 83 ? -3.161 6.200 13.646 1.00 91.75 83 TYR A N 1
ATOM 605 C CA . TYR A 1 83 ? -3.790 7.096 12.669 1.00 91.75 83 TYR A CA 1
ATOM 606 C C . TYR A 1 83 ? -2.761 7.795 11.780 1.00 91.75 83 TYR A C 1
ATOM 608 O O . TYR A 1 83 ? -2.971 7.929 10.576 1.00 91.75 83 TYR A O 1
ATOM 616 N N . VAL A 1 84 ? -1.632 8.210 12.361 1.00 94.75 84 VAL A N 1
ATOM 617 C CA . VAL A 1 84 ? -0.529 8.837 11.618 1.00 94.75 84 VAL A CA 1
ATOM 618 C C . VAL A 1 84 ? 0.093 7.834 10.650 1.00 94.75 84 VAL A C 1
ATOM 620 O O . VAL A 1 84 ? 0.303 8.150 9.480 1.00 94.75 84 VAL A O 1
ATOM 623 N N . LEU A 1 85 ? 0.331 6.606 11.118 1.00 92.50 85 LEU A N 1
ATOM 624 C CA . LEU A 1 85 ? 0.835 5.519 10.284 1.00 92.50 85 LEU A CA 1
ATOM 625 C C . LEU A 1 85 ? -0.151 5.160 9.173 1.00 92.50 85 L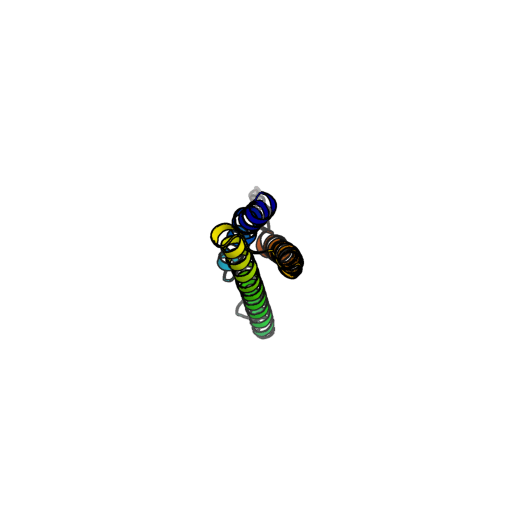EU A C 1
ATOM 627 O O . LEU A 1 85 ? 0.279 4.957 8.046 1.00 92.50 85 LEU A O 1
ATOM 631 N N . PHE A 1 86 ? -1.456 5.154 9.443 1.00 93.56 86 PHE A N 1
ATOM 632 C CA . PHE A 1 86 ? -2.465 4.937 8.410 1.00 93.56 86 PHE A CA 1
ATOM 633 C C . PHE A 1 86 ? -2.467 6.050 7.355 1.00 93.56 86 PHE A C 1
ATOM 635 O O . PHE A 1 86 ? -2.506 5.766 6.161 1.00 93.56 86 PHE A O 1
ATOM 642 N N . ALA A 1 87 ? -2.373 7.319 7.758 1.00 95.06 87 ALA A N 1
ATOM 643 C CA . ALA A 1 87 ? -2.263 8.418 6.801 1.00 95.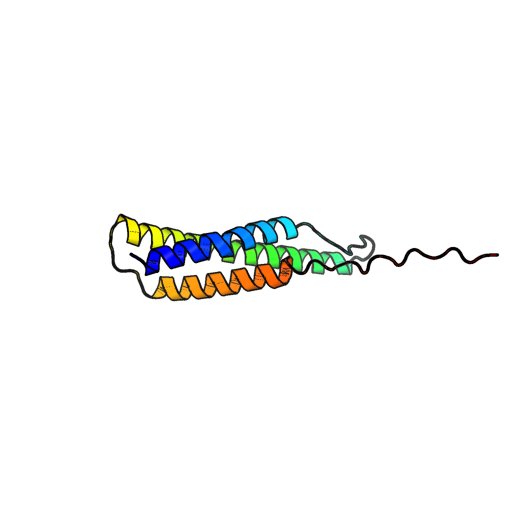06 87 ALA A CA 1
ATOM 644 C C . ALA A 1 87 ? -0.996 8.290 5.935 1.00 95.06 87 ALA A C 1
ATOM 646 O O . ALA A 1 87 ? -1.059 8.468 4.716 1.00 95.06 87 ALA A O 1
ATOM 647 N N . LEU A 1 88 ? 0.137 7.928 6.546 1.00 94.44 88 LEU A N 1
ATOM 648 C CA . LEU A 1 88 ? 1.379 7.641 5.829 1.00 94.44 88 LEU A CA 1
ATOM 649 C C . LEU A 1 88 ? 1.212 6.465 4.854 1.00 94.44 88 LEU A C 1
ATOM 651 O O . LEU A 1 88 ? 1.640 6.569 3.707 1.00 94.44 88 LEU A O 1
ATOM 655 N N . ASP A 1 89 ? 0.558 5.385 5.281 1.00 94.50 89 ASP A N 1
ATOM 656 C CA . ASP A 1 89 ? 0.268 4.205 4.461 1.00 94.50 89 ASP A CA 1
ATOM 657 C C . ASP A 1 89 ? -0.513 4.582 3.200 1.00 94.50 89 ASP A C 1
ATOM 659 O O . ASP A 1 89 ? -0.111 4.243 2.086 1.00 94.50 89 ASP A O 1
ATOM 663 N N . LEU A 1 90 ? -1.573 5.381 3.356 1.00 94.00 90 LEU A N 1
ATOM 664 C CA . LEU A 1 90 ? -2.375 5.870 2.236 1.00 94.00 90 LEU A CA 1
ATOM 665 C C . LEU A 1 90 ? -1.569 6.755 1.281 1.00 94.00 90 LEU A C 1
ATOM 667 O O . LEU A 1 90 ? -1.719 6.635 0.064 1.00 94.00 90 LEU A O 1
ATOM 671 N N . LEU A 1 91 ? -0.701 7.625 1.805 1.00 94.88 91 LEU A N 1
ATOM 672 C CA . LEU A 1 91 ? 0.175 8.463 0.982 1.00 94.88 91 LEU A CA 1
ATOM 673 C C . LEU A 1 91 ? 1.173 7.619 0.182 1.00 94.88 91 LEU A C 1
ATOM 675 O O . LEU A 1 91 ? 1.352 7.848 -1.017 1.00 94.88 91 LEU A O 1
ATOM 679 N N . VAL A 1 92 ? 1.790 6.617 0.812 1.00 93.12 92 VAL A N 1
ATOM 680 C CA . VAL A 1 92 ? 2.719 5.701 0.135 1.00 93.12 92 VAL A CA 1
ATOM 681 C C . VAL A 1 92 ? 1.975 4.845 -0.894 1.00 93.12 92 VAL A C 1
ATOM 683 O O . VAL A 1 92 ? 2.449 4.701 -2.022 1.00 93.12 92 VAL A O 1
ATOM 686 N N . ALA A 1 93 ? 0.788 4.332 -0.565 1.00 92.38 93 ALA A N 1
ATOM 687 C CA . ALA A 1 93 ? -0.056 3.586 -1.495 1.00 92.38 93 ALA A CA 1
ATOM 688 C C . ALA A 1 93 ? -0.443 4.444 -2.709 1.00 92.38 93 ALA A C 1
ATOM 690 O O . ALA A 1 93 ? -0.338 3.987 -3.849 1.00 92.38 93 ALA A O 1
ATOM 691 N N . ALA A 1 94 ? -0.827 5.705 -2.492 1.00 91.62 94 ALA A N 1
ATOM 692 C CA . ALA A 1 94 ? -1.118 6.650 -3.565 1.00 91.62 94 ALA A CA 1
ATOM 693 C C . ALA A 1 94 ? 0.115 6.901 -4.442 1.00 91.62 94 ALA A C 1
ATOM 695 O O . ALA A 1 94 ? 0.007 6.863 -5.669 1.00 91.62 94 ALA A O 1
ATOM 696 N N . LEU A 1 95 ? 1.294 7.083 -3.841 1.00 90.31 95 LEU A N 1
ATOM 697 C CA . LEU A 1 95 ? 2.545 7.229 -4.580 1.00 90.31 95 LEU A CA 1
ATOM 698 C C . LEU A 1 95 ? 2.817 5.993 -5.449 1.00 90.31 95 LEU A C 1
ATOM 700 O O . LEU A 1 95 ? 3.049 6.134 -6.648 1.00 90.31 95 LEU A O 1
ATOM 704 N N . VAL A 1 96 ? 2.683 4.781 -4.899 1.00 88.62 96 VAL A N 1
ATOM 705 C CA . VAL A 1 96 ? 2.794 3.528 -5.666 1.00 88.62 96 VAL A CA 1
ATOM 706 C C . VAL A 1 96 ? 1.799 3.517 -6.834 1.00 88.62 96 VAL A C 1
ATOM 708 O O . VAL A 1 96 ? 2.177 3.282 -7.983 1.00 88.62 96 VAL A O 1
ATOM 711 N N . LEU A 1 97 ? 0.526 3.818 -6.593 1.00 86.25 97 LEU A N 1
ATOM 712 C CA . LEU A 1 97 ? -0.487 3.820 -7.650 1.00 86.25 97 LEU A CA 1
ATOM 713 C C . LEU A 1 97 ? -0.191 4.855 -8.744 1.00 86.25 97 LEU A C 1
ATOM 715 O O . LEU A 1 97 ? -0.366 4.557 -9.925 1.00 86.25 97 LEU A O 1
ATOM 719 N N . LEU A 1 98 ? 0.302 6.040 -8.392 1.00 84.88 98 LEU A N 1
ATOM 720 C CA . LEU A 1 98 ? 0.627 7.093 -9.356 1.00 84.88 98 LEU A CA 1
ATOM 721 C C . LEU A 1 98 ? 1.910 6.792 -10.143 1.00 84.88 98 LEU A C 1
ATOM 723 O O . LEU A 1 98 ? 1.980 7.083 -11.341 1.00 84.88 98 LEU A O 1
ATOM 727 N N . THR A 1 99 ? 2.907 6.178 -9.505 1.00 78.56 99 THR A N 1
ATOM 728 C CA . THR A 1 99 ? 4.193 5.851 -10.136 1.00 78.56 99 THR A CA 1
ATOM 729 C C . THR A 1 99 ? 4.118 4.583 -10.990 1.00 78.56 99 THR A C 1
ATOM 731 O O . THR A 1 99 ? 4.686 4.548 -12.081 1.00 78.56 99 THR A O 1
ATOM 734 N N . PHE A 1 100 ? 3.408 3.545 -10.537 1.00 69.94 100 PHE A N 1
ATOM 735 C CA . PHE A 1 100 ? 3.303 2.258 -11.242 1.00 69.94 100 PHE A CA 1
ATOM 736 C C . PHE A 1 100 ? 2.024 2.124 -12.084 1.00 69.94 100 PHE A C 1
ATOM 738 O O . PHE A 1 100 ? 2.003 1.375 -13.064 1.00 69.94 100 PHE A O 1
ATOM 745 N N . GLY A 1 101 ? 0.948 2.827 -11.720 1.00 60.03 101 GLY A N 1
ATOM 746 C CA . GLY A 1 101 ? -0.362 2.746 -12.374 1.00 60.03 101 GLY A CA 1
ATOM 747 C C . GLY A 1 101 ? -0.508 3.613 -13.623 1.00 60.03 101 GLY A C 1
ATOM 748 O O . GLY A 1 101 ? -1.476 3.427 -14.369 1.00 60.03 101 GLY A O 1
ATOM 749 N N . ARG A 1 102 ? 0.461 4.493 -13.923 1.00 59.59 102 ARG A N 1
ATOM 750 C CA . ARG A 1 102 ? 0.590 5.140 -15.237 1.00 59.59 102 ARG A CA 1
ATOM 751 C C . ARG A 1 102 ? 0.875 4.075 -16.301 1.00 59.59 102 ARG A C 1
ATOM 753 O O . ARG A 1 102 ? 2.001 3.832 -16.721 1.00 59.59 102 ARG A O 1
ATOM 760 N N . ARG A 1 103 ? -0.190 3.409 -16.759 1.00 55.28 103 ARG A N 1
ATOM 761 C CA . ARG A 1 103 ? -0.209 2.696 -18.03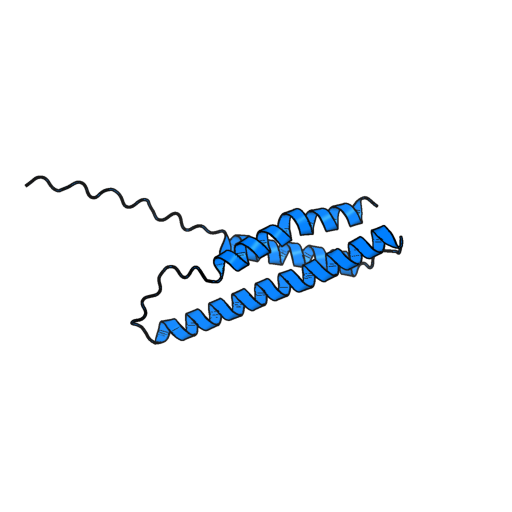2 1.00 55.28 103 ARG A CA 1
ATOM 762 C C . ARG A 1 103 ? 0.036 3.755 -19.090 1.00 55.28 103 ARG A C 1
ATOM 764 O O . ARG A 1 103 ? -0.913 4.417 -19.504 1.00 55.28 103 ARG A O 1
ATOM 771 N N . ASP A 1 104 ? 1.278 3.890 -19.540 1.00 52.44 104 ASP A N 1
ATOM 772 C CA . ASP A 1 104 ? 1.549 4.554 -20.806 1.00 52.44 104 ASP A CA 1
ATOM 773 C C . ASP A 1 104 ? 0.706 3.843 -21.864 1.00 52.44 104 ASP A C 1
ATOM 775 O O . ASP A 1 104 ? 1.021 2.734 -22.331 1.00 52.44 104 ASP A O 1
ATOM 779 N N . ARG A 1 105 ? -0.436 4.468 -22.178 1.00 49.00 105 ARG A N 1
ATOM 780 C CA . ARG A 1 105 ? -1.182 4.257 -23.405 1.00 49.00 105 ARG A CA 1
ATOM 781 C C . ARG A 1 105 ? -0.157 4.549 -24.482 1.00 49.00 105 ARG A C 1
ATOM 783 O O . ARG A 1 105 ? 0.062 5.703 -24.827 1.00 49.00 105 ARG A O 1
ATOM 790 N N . ARG A 1 106 ? 0.505 3.501 -24.986 1.00 51.91 106 ARG A N 1
ATOM 791 C CA . ARG A 1 106 ? 1.163 3.571 -26.290 1.00 51.91 106 ARG A CA 1
ATOM 792 C C . ARG A 1 106 ? 0.145 4.270 -27.187 1.00 51.91 106 ARG A C 1
ATOM 794 O O . ARG A 1 106 ? -0.965 3.734 -27.288 1.00 51.91 106 ARG A O 1
ATOM 801 N N . PRO A 1 107 ? 0.458 5.433 -27.784 1.00 54.31 107 PRO A N 1
ATOM 802 C CA . PRO A 1 107 ? -0.374 5.945 -28.853 1.00 54.31 107 PRO A CA 1
ATOM 803 C C . PRO A 1 107 ? -0.504 4.771 -29.813 1.00 54.31 107 PRO A C 1
ATOM 805 O O . PRO A 1 107 ? 0.519 4.198 -30.208 1.00 54.31 107 PRO A O 1
ATOM 808 N N . ALA A 1 108 ? -1.734 4.306 -30.048 1.00 58.66 108 ALA A N 1
ATOM 809 C CA . ALA A 1 108 ? -1.978 3.233 -30.993 1.00 58.66 108 ALA A CA 1
ATOM 810 C C . ALA A 1 108 ? -1.218 3.636 -32.252 1.00 58.66 108 ALA A C 1
ATOM 812 O O . ALA A 1 108 ? -1.493 4.707 -32.793 1.00 58.66 108 ALA A O 1
ATOM 813 N N . ARG A 1 109 ? -0.180 2.867 -32.623 1.00 57.97 109 ARG A N 1
ATOM 814 C CA . ARG A 1 109 ? 0.603 3.136 -33.829 1.00 57.97 109 ARG A CA 1
ATOM 815 C C . ARG A 1 109 ? -0.435 3.304 -34.927 1.00 57.97 109 ARG A C 1
ATOM 817 O O . ARG A 1 109 ? -1.107 2.329 -35.263 1.00 57.97 109 ARG A O 1
ATOM 824 N N . ARG A 1 110 ? -0.629 4.543 -35.400 1.00 57.75 110 ARG A N 1
ATOM 825 C CA . ARG A 1 110 ? -1.436 4.828 -36.586 1.00 57.75 110 ARG A CA 1
ATOM 826 C C . ARG A 1 110 ? -0.946 3.816 -37.609 1.00 57.75 110 ARG A C 1
ATOM 828 O O . ARG A 1 110 ? 0.253 3.785 -37.888 1.00 57.75 110 ARG A O 1
ATOM 835 N N . ARG A 1 111 ? -1.835 2.920 -38.056 1.00 59.28 111 ARG A N 1
ATOM 836 C CA . ARG A 1 111 ? -1.547 2.012 -39.168 1.00 59.28 111 ARG A CA 1
ATOM 837 C C . ARG A 1 111 ? -0.935 2.889 -40.250 1.00 59.28 111 ARG A C 1
ATOM 839 O O . ARG A 1 111 ? -1.590 3.829 -40.692 1.00 59.28 111 ARG A O 1
ATOM 846 N N . ALA A 1 112 ? 0.330 2.647 -40.582 1.00 62.03 112 ALA A N 1
ATOM 847 C CA . ALA A 1 112 ? 0.954 3.297 -41.716 1.00 62.03 112 ALA A CA 1
ATOM 848 C C . ALA A 1 112 ? 0.076 2.947 -42.920 1.00 62.03 112 ALA A C 1
ATOM 850 O O . ALA A 1 112 ? -0.025 1.775 -43.283 1.00 62.03 112 ALA A O 1
ATOM 851 N N . SER A 1 113 ? -0.657 3.927 -43.454 1.00 64.19 113 SER A N 1
ATOM 852 C CA . SER A 1 113 ? -1.347 3.731 -44.720 1.00 64.19 113 SER A CA 1
ATOM 853 C C . SER A 1 113 ? -0.256 3.471 -45.755 1.00 64.19 113 SER A C 1
ATOM 855 O O . SER A 1 113 ? 0.674 4.282 -45.833 1.00 64.19 113 SER A O 1
ATOM 857 N N . PRO A 1 114 ? -0.302 2.367 -46.514 1.00 64.44 114 PRO A N 1
ATOM 858 C CA . PRO A 1 114 ? 0.679 2.157 -47.563 1.00 64.44 114 PRO A CA 1
ATOM 859 C C . PRO A 1 114 ? 0.554 3.311 -48.562 1.00 64.44 114 PRO A C 1
ATOM 861 O O . PRO A 1 114 ? -0.537 3.597 -49.056 1.00 64.44 114 PRO A O 1
ATOM 864 N N . ALA A 1 115 ? 1.666 4.005 -48.810 1.00 64.38 115 ALA A N 1
ATOM 865 C CA . ALA A 1 115 ? 1.754 4.985 -49.879 1.00 64.38 115 ALA A CA 1
ATOM 866 C C . ALA A 1 115 ? 1.485 4.254 -51.200 1.00 64.38 115 ALA A C 1
ATOM 868 O O . ALA A 1 115 ? 2.187 3.301 -51.546 1.00 64.38 115 ALA A O 1
ATOM 869 N N . ARG A 1 116 ? 0.418 4.659 -51.891 1.00 60.16 116 ARG A N 1
ATOM 870 C CA . ARG A 1 116 ? 0.057 4.140 -53.209 1.00 60.16 116 ARG A CA 1
ATOM 871 C C . ARG A 1 116 ? 1.147 4.607 -54.182 1.00 60.16 116 ARG A C 1
ATOM 873 O O . ARG A 1 116 ? 1.337 5.812 -54.319 1.00 60.16 116 ARG A O 1
ATOM 880 N N . ARG A 1 117 ? 1.909 3.654 -54.730 1.00 64.50 117 ARG A N 1
ATOM 881 C CA . ARG A 1 117 ? 2.823 3.891 -55.857 1.00 64.50 117 ARG A CA 1
ATOM 882 C C . ARG A 1 117 ? 2.035 4.305 -57.090 1.00 64.50 117 ARG A C 1
ATOM 884 O O . ARG A 1 117 ? 0.896 3.802 -57.232 1.00 64.50 117 ARG A O 1
#

Radius of gyration: 20.51 Å; Cα contacts (8 Å, |Δi|>4): 82; chains: 1; bounding box: 43×17×80 Å

Secondary structure (DSSP, 8-state):
-HHHHHHHHHIIIIIHHHHHHHHHHHT---S--TT-THHHHHHHHHHHHHHHHHHHHHHHHHHHHHHHHHHHHH-PPPPTHHHHHHHHHHHHHHHHHHHH------------PPP--